Protein AF-A0A4Y8CAQ7-F1 (afdb_monomer_lite)

Secondary structure (DSSP, 8-state):
--PPP-----BSSPPPHHHHHHHHTT-SGGG-BHHHHH-SEEEEE-SSSEEEEE--HHHHHIIIIISGGGSPPPHHHHHHHHHHHSS-TTTS-TTT--

Foldseek 3Di:
DPDDPDDDDFAADQDDPVVLVVQVVVPNVNRDHPVNVVDQWDWDDDPVDIDIDHNPPVVVCCCVPVPVVVPWQDQVQLVVCCVPQPDDPNNDGDVVVD

Structure (mmCIF, N/CA/C/O backbone):
data_AF-A0A4Y8CAQ7-F1
#
_entry.id   AF-A0A4Y8CAQ7-F1
#
loop_
_atom_site.group_PDB
_atom_site.id
_atom_site.type_symbol
_atom_site.label_atom_id
_atom_site.label_alt_id
_atom_site.label_comp_id
_atom_site.label_asym_id
_atom_site.label_entity_id
_atom_site.label_seq_id
_atom_site.pdbx_PDB_ins_code
_atom_site.Cartn_x
_atom_site.Cartn_y
_atom_site.Cartn_z
_atom_site.occupancy
_atom_site.B_iso_or_equiv
_atom_site.auth_seq_id
_atom_site.auth_comp_id
_atom_site.auth_asym_id
_atom_site.auth_atom_id
_atom_site.pdbx_PDB_model_num
ATOM 1 N N . MET A 1 1 ? 22.256 -17.706 8.474 1.00 47.06 1 MET A N 1
ATOM 2 C CA . MET A 1 1 ? 22.159 -16.296 8.046 1.00 47.06 1 MET A CA 1
ATOM 3 C C . MET A 1 1 ? 20.835 -16.179 7.327 1.00 47.06 1 MET A C 1
ATOM 5 O O . MET A 1 1 ? 20.670 -16.854 6.323 1.00 47.06 1 MET A O 1
ATOM 9 N N . SER A 1 2 ? 19.862 -15.480 7.905 1.00 61.22 2 SER A N 1
ATOM 10 C CA . SER A 1 2 ? 18.581 -15.221 7.247 1.00 61.22 2 SER A CA 1
ATOM 11 C C . SER A 1 2 ? 18.866 -14.500 5.932 1.00 61.22 2 SER A C 1
ATOM 13 O O . SER A 1 2 ? 19.423 -13.403 5.940 1.00 61.22 2 SER A O 1
ATOM 15 N N . GLU A 1 3 ? 18.569 -15.146 4.806 1.00 71.06 3 GLU A N 1
ATOM 16 C CA . GLU A 1 3 ? 18.610 -14.476 3.512 1.00 71.06 3 GLU A CA 1
ATOM 17 C C . GLU A 1 3 ? 17.689 -13.258 3.583 1.00 71.06 3 GLU A C 1
ATOM 19 O O . GLU A 1 3 ? 16.557 -13.347 4.068 1.00 71.06 3 GLU A O 1
ATOM 24 N N . CYS A 1 4 ? 18.194 -12.099 3.156 1.00 72.00 4 CYS A N 1
ATOM 25 C CA . CYS A 1 4 ? 17.350 -10.920 3.043 1.00 72.00 4 CYS A CA 1
ATOM 26 C C . CYS A 1 4 ? 16.154 -11.255 2.140 1.00 72.00 4 CYS A C 1
ATOM 28 O O . CYS A 1 4 ?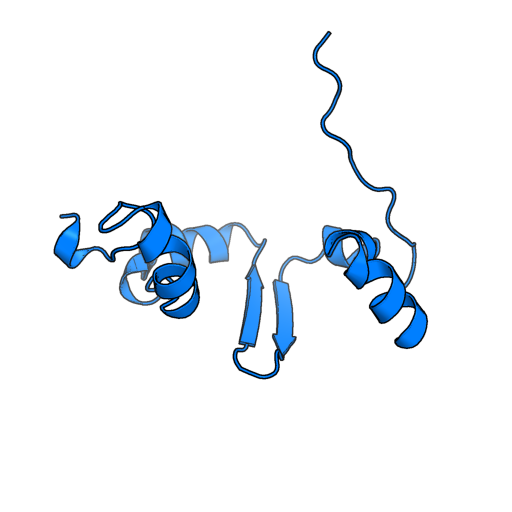 16.357 -11.855 1.080 1.00 72.00 4 CYS A O 1
ATOM 30 N N . PRO A 1 5 ? 14.927 -10.854 2.519 1.00 77.75 5 PRO A N 1
ATOM 31 C CA . PRO A 1 5 ? 13.764 -11.053 1.671 1.00 77.75 5 PRO A CA 1
ATOM 32 C C . PRO A 1 5 ? 14.031 -10.453 0.289 1.00 77.75 5 PRO A C 1
ATOM 34 O O . PRO A 1 5 ? 14.624 -9.378 0.167 1.00 77.75 5 PRO A O 1
ATOM 37 N N . PHE A 1 6 ? 13.624 -11.182 -0.752 1.00 78.94 6 PHE A N 1
ATOM 38 C CA . PHE A 1 6 ? 13.842 -10.794 -2.141 1.00 78.94 6 PHE A CA 1
ATOM 39 C C . PHE A 1 6 ? 13.326 -9.372 -2.389 1.00 78.94 6 PHE A C 1
ATOM 41 O O . PHE A 1 6 ? 12.122 -9.115 -2.344 1.00 78.94 6 PHE A O 1
ATOM 48 N N . PHE A 1 7 ? 14.250 -8.449 -2.662 1.00 77.50 7 PHE A N 1
ATOM 49 C CA . PHE A 1 7 ? 13.928 -7.086 -3.055 1.00 77.50 7 PHE A CA 1
ATOM 50 C C . PHE A 1 7 ? 14.048 -6.979 -4.581 1.00 77.50 7 PHE A C 1
ATOM 52 O O . PHE A 1 7 ? 15.170 -7.033 -5.103 1.00 77.50 7 PHE A O 1
ATOM 59 N N . PRO A 1 8 ? 12.930 -6.867 -5.324 1.00 79.38 8 PRO A N 1
ATOM 60 C CA . PRO A 1 8 ? 12.991 -6.745 -6.774 1.00 79.38 8 PRO A CA 1
ATOM 61 C C . PRO A 1 8 ? 13.767 -5.479 -7.142 1.00 79.38 8 PRO A C 1
ATOM 63 O O . PRO A 1 8 ? 13.595 -4.440 -6.510 1.00 79.38 8 PRO A O 1
ATOM 66 N N . LYS A 1 9 ? 14.628 -5.549 -8.163 1.00 85.06 9 LYS A N 1
ATOM 67 C CA . LYS A 1 9 ? 15.317 -4.366 -8.698 1.00 85.06 9 LYS A CA 1
ATOM 68 C C . LYS A 1 9 ? 14.341 -3.620 -9.615 1.00 85.06 9 LYS A C 1
ATOM 70 O O . LYS A 1 9 ? 14.088 -4.115 -10.714 1.00 85.06 9 LYS A O 1
ATOM 75 N N . PRO A 1 10 ? 13.772 -2.476 -9.196 1.00 87.31 10 PRO A N 1
ATOM 76 C CA . PRO A 1 10 ? 12.770 -1.793 -9.997 1.00 87.31 10 PRO A CA 1
ATOM 77 C C . PRO A 1 10 ? 13.399 -1.121 -11.217 1.00 87.31 10 PRO A C 1
ATOM 79 O O . PRO A 1 10 ? 14.568 -0.732 -11.212 1.00 87.31 10 PRO A O 1
ATOM 82 N N . TYR A 1 11 ? 12.598 -0.924 -12.260 1.00 88.06 11 TYR A N 1
ATOM 83 C CA . TYR A 1 11 ? 13.001 -0.089 -13.389 1.00 88.06 11 TYR A CA 1
ATOM 84 C C . TYR A 1 11 ? 13.105 1.381 -12.957 1.00 88.06 11 TYR A C 1
ATOM 86 O O . TYR A 1 11 ? 12.336 1.841 -12.113 1.00 88.06 11 TYR A O 1
ATOM 94 N N . LYS A 1 12 ? 14.019 2.149 -13.566 1.00 88.81 12 LYS A N 1
ATOM 95 C CA . LYS A 1 12 ? 14.183 3.586 -13.262 1.00 88.81 12 LYS A CA 1
ATOM 96 C C . LYS A 1 12 ? 12.918 4.390 -13.565 1.00 88.81 12 LYS A C 1
ATOM 98 O O . LYS A 1 12 ? 12.454 5.183 -12.752 1.00 88.81 12 LYS A O 1
ATOM 103 N N . ASN A 1 13 ? 12.348 4.150 -14.743 1.00 89.50 13 ASN A N 1
ATOM 104 C CA . ASN A 1 13 ? 11.198 4.878 -15.267 1.00 89.50 13 ASN A CA 1
ATOM 105 C C . ASN A 1 13 ? 10.025 3.933 -15.516 1.00 89.50 13 ASN A C 1
ATOM 107 O O . ASN A 1 13 ? 10.194 2.721 -15.653 1.00 89.50 13 ASN A O 1
ATOM 111 N N . LYS A 1 14 ? 8.829 4.516 -15.612 1.00 86.44 14 LYS A N 1
ATOM 112 C CA . LYS A 1 14 ? 7.609 3.792 -15.963 1.00 86.44 14 LYS A CA 1
ATOM 113 C C . LYS A 1 14 ? 7.783 3.098 -17.320 1.00 86.44 14 LYS A C 1
ATOM 115 O O . LYS A 1 14 ? 8.115 3.745 -18.311 1.00 86.44 14 LYS A O 1
ATOM 120 N N . ALA A 1 15 ? 7.541 1.791 -17.349 1.00 87.19 15 ALA A N 1
ATOM 121 C CA . ALA A 1 15 ? 7.528 1.003 -18.575 1.00 87.19 15 ALA A CA 1
ATOM 122 C C . ALA A 1 15 ? 6.358 1.403 -19.499 1.00 87.19 15 ALA A C 1
ATOM 124 O O . ALA A 1 15 ? 5.378 2.014 -19.064 1.00 87.19 15 ALA A O 1
ATOM 125 N N . SER A 1 16 ? 6.451 1.041 -20.782 1.00 89.50 16 SER A N 1
ATOM 126 C CA . SER A 1 16 ? 5.328 1.182 -21.715 1.00 89.50 16 SER A CA 1
ATOM 127 C C . SER A 1 16 ? 4.137 0.335 -21.257 1.00 89.50 16 SER A C 1
ATOM 12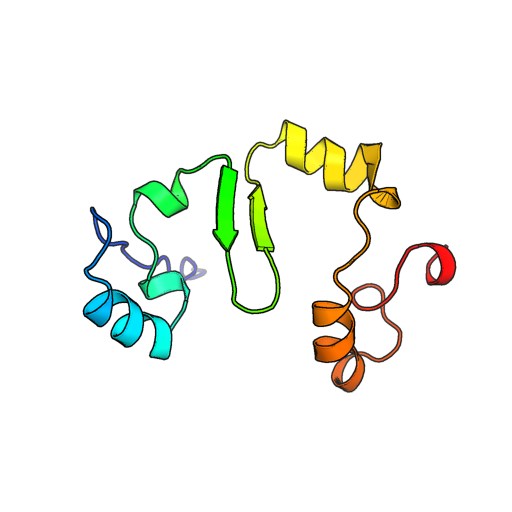9 O O . SER A 1 16 ? 4.308 -0.669 -20.568 1.00 89.50 16 SER A O 1
ATOM 131 N N . THR A 1 17 ? 2.921 0.709 -21.654 1.00 86.81 17 THR A N 1
ATOM 132 C CA . THR A 1 17 ? 1.687 0.014 -21.241 1.00 86.81 17 THR A CA 1
ATOM 133 C C . THR A 1 17 ? 1.712 -1.479 -21.570 1.00 86.81 17 THR A C 1
ATOM 135 O O . THR A 1 17 ? 1.352 -2.293 -20.722 1.00 86.81 17 THR A O 1
ATOM 138 N N . LEU A 1 18 ? 2.207 -1.844 -22.758 1.00 90.06 18 LEU A N 1
ATOM 139 C CA . LEU A 1 18 ? 2.357 -3.236 -23.183 1.00 90.06 18 LEU A CA 1
ATOM 140 C C . LEU A 1 18 ? 3.355 -3.999 -22.303 1.00 90.06 18 LEU A C 1
ATOM 142 O O . LEU A 1 18 ? 3.060 -5.102 -21.847 1.00 90.06 18 LEU A O 1
ATOM 146 N N . LEU A 1 19 ? 4.518 -3.404 -22.023 1.00 89.44 19 LEU A N 1
ATOM 147 C CA . LEU A 1 19 ? 5.529 -4.034 -21.176 1.00 89.44 19 LEU A CA 1
ATOM 148 C C . LEU A 1 19 ? 5.036 -4.159 -19.728 1.00 89.44 19 LEU A C 1
ATOM 150 O O . LEU A 1 19 ? 5.192 -5.211 -19.117 1.00 89.44 19 LEU A O 1
ATOM 154 N N . THR A 1 20 ? 4.374 -3.129 -19.195 1.00 87.56 20 THR A N 1
ATOM 155 C CA . THR A 1 20 ? 3.731 -3.185 -17.877 1.00 87.56 20 THR A CA 1
ATOM 156 C C . THR A 1 20 ? 2.694 -4.302 -17.809 1.00 87.56 20 THR A C 1
ATOM 158 O O . THR A 1 20 ? 2.661 -5.025 -16.817 1.00 87.56 20 THR A O 1
ATOM 161 N N . PHE A 1 21 ? 1.868 -4.472 -18.845 1.00 88.69 21 PHE A N 1
ATOM 162 C CA . PHE A 1 21 ? 0.898 -5.564 -18.905 1.00 88.69 21 PHE A CA 1
ATOM 163 C C . PHE A 1 21 ? 1.591 -6.932 -18.866 1.00 88.69 21 PHE A C 1
ATOM 165 O O . PHE A 1 21 ? 1.220 -7.772 -18.053 1.00 88.69 21 PHE A O 1
ATOM 172 N N . LEU A 1 22 ? 2.639 -7.137 -19.672 1.00 90.50 22 LEU A N 1
ATOM 173 C CA . LEU A 1 22 ? 3.394 -8.395 -19.701 1.00 90.50 22 LEU A CA 1
ATOM 174 C C . LEU A 1 22 ? 4.077 -8.713 -18.361 1.00 90.50 22 LEU A C 1
ATOM 176 O O . LEU A 1 22 ? 4.016 -9.856 -17.912 1.00 90.50 22 LEU A O 1
ATOM 180 N N . LEU A 1 23 ? 4.680 -7.717 -17.706 1.00 88.25 23 LEU A N 1
ATOM 181 C CA . LEU A 1 23 ? 5.337 -7.873 -16.401 1.00 88.25 23 LEU A CA 1
ATOM 182 C C . LEU A 1 23 ? 4.330 -8.223 -15.297 1.00 88.25 23 LEU A C 1
ATOM 184 O O . LEU A 1 23 ? 4.522 -9.185 -14.552 1.00 88.25 23 LEU A O 1
ATOM 188 N N . LYS A 1 24 ? 3.197 -7.509 -15.252 1.00 87.25 24 LYS A N 1
ATOM 189 C CA . LYS A 1 24 ? 2.155 -7.708 -14.235 1.00 87.25 24 LYS A CA 1
ATOM 190 C C . LYS A 1 24 ? 1.485 -9.082 -14.276 1.00 87.25 24 LYS A C 1
ATOM 192 O O . LYS A 1 24 ? 0.873 -9.465 -13.284 1.00 87.25 24 LYS A O 1
ATOM 197 N N . ARG A 1 25 ? 1.616 -9.835 -15.378 1.00 87.81 25 ARG A N 1
ATOM 198 C CA . ARG A 1 25 ? 1.155 -11.234 -15.459 1.00 87.81 25 ARG A CA 1
ATOM 199 C C . ARG A 1 25 ? 1.930 -12.174 -14.536 1.00 87.81 25 ARG A C 1
ATOM 201 O O . ARG A 1 25 ? 1.398 -13.220 -14.188 1.00 87.81 25 ARG A O 1
ATOM 208 N N . ARG A 1 26 ? 3.177 -11.838 -14.185 1.00 86.12 26 ARG A N 1
ATOM 209 C CA . ARG A 1 26 ? 4.031 -12.647 -13.300 1.00 86.12 26 ARG A CA 1
ATOM 210 C C . ARG A 1 26 ? 3.942 -12.174 -11.856 1.00 86.12 26 ARG A C 1
ATOM 212 O O . ARG A 1 26 ? 3.752 -12.984 -10.959 1.00 86.12 26 ARG A O 1
ATOM 219 N N . SER A 1 27 ? 4.078 -10.867 -11.648 1.00 86.25 27 SER A N 1
ATOM 220 C CA . SER A 1 27 ? 4.014 -10.233 -10.334 1.00 86.25 27 SER A CA 1
ATOM 221 C C . SER A 1 27 ? 3.570 -8.785 -10.471 1.00 86.25 27 SER A C 1
ATOM 223 O O . SER A 1 27 ? 4.002 -8.064 -11.370 1.00 86.25 27 SER A O 1
ATOM 225 N N . TRP A 1 28 ? 2.737 -8.315 -9.545 1.00 83.44 28 TRP A N 1
ATOM 226 C CA . TRP A 1 28 ? 2.354 -6.903 -9.505 1.00 83.44 28 TRP A CA 1
ATOM 227 C C . TRP A 1 28 ? 3.537 -5.984 -9.193 1.00 83.44 28 TRP A C 1
ATOM 229 O O . TRP A 1 28 ? 3.558 -4.849 -9.673 1.00 83.44 28 TRP A O 1
ATOM 239 N N . LEU A 1 29 ? 4.527 -6.486 -8.445 1.00 86.25 29 LEU A N 1
ATOM 240 C CA . LEU A 1 29 ? 5.734 -5.740 -8.090 1.00 86.25 29 LEU A CA 1
ATOM 241 C C . LEU A 1 29 ? 6.612 -5.459 -9.315 1.00 86.25 29 LEU A C 1
ATOM 243 O O . LEU A 1 29 ? 7.216 -4.395 -9.388 1.00 86.25 29 LEU A O 1
ATOM 247 N N . ASP A 1 30 ? 6.604 -6.341 -10.318 1.00 86.31 30 ASP A N 1
ATOM 248 C CA . ASP A 1 30 ? 7.396 -6.166 -11.546 1.00 86.31 30 ASP A CA 1
ATOM 249 C C . ASP A 1 30 ? 6.913 -4.973 -12.387 1.00 86.31 30 ASP A C 1
ATOM 251 O O . ASP A 1 30 ? 7.654 -4.424 -13.200 1.00 86.31 30 ASP A O 1
ATOM 255 N N . GLY A 1 31 ? 5.659 -4.548 -12.199 1.00 86.94 31 GLY A N 1
ATOM 256 C CA . GLY A 1 31 ? 5.107 -3.356 -12.841 1.00 86.94 31 GLY A CA 1
ATOM 257 C C . GLY A 1 31 ? 5.453 -2.040 -12.136 1.00 86.94 31 GLY A C 1
ATOM 258 O O . GLY A 1 31 ? 5.104 -0.977 -12.658 1.00 86.94 31 GLY A O 1
ATOM 259 N N . LEU A 1 32 ? 6.078 -2.090 -10.955 1.00 89.31 32 LEU A N 1
ATOM 260 C CA . LEU A 1 32 ? 6.478 -0.913 -10.189 1.00 89.31 32 LEU A CA 1
ATOM 261 C C . LEU A 1 32 ? 7.868 -0.430 -10.629 1.00 89.31 32 LEU A C 1
ATOM 263 O O . LEU A 1 32 ? 8.743 -1.203 -11.012 1.00 89.31 32 LEU A O 1
ATOM 267 N N . TYR A 1 33 ? 8.071 0.881 -10.573 1.00 91.19 33 TYR A N 1
ATOM 268 C CA . TYR A 1 33 ? 9.334 1.539 -10.916 1.00 91.19 33 TYR A CA 1
ATOM 269 C C . TYR A 1 33 ? 9.830 2.347 -9.713 1.00 91.19 33 TYR A C 1
ATOM 271 O O . TYR A 1 33 ? 9.087 2.539 -8.752 1.00 91.19 33 TYR A O 1
ATOM 279 N N . GLU A 1 34 ? 11.073 2.828 -9.733 1.00 91.44 34 GLU A N 1
ATOM 280 C CA . GLU A 1 34 ? 11.736 3.432 -8.563 1.00 91.44 34 GLU A CA 1
ATOM 281 C C . GLU A 1 34 ? 10.888 4.482 -7.828 1.00 91.44 34 GLU A C 1
ATOM 283 O O . GLU A 1 34 ? 10.834 4.491 -6.598 1.00 91.44 34 GLU A O 1
ATOM 288 N N . ARG A 1 35 ? 10.179 5.350 -8.562 1.00 89.81 35 ARG A N 1
ATOM 289 C CA . ARG A 1 35 ? 9.327 6.386 -7.956 1.00 89.81 35 ARG A CA 1
ATOM 290 C C . ARG A 1 35 ? 8.148 5.798 -7.182 1.00 89.81 35 ARG A C 1
ATOM 292 O O . ARG A 1 35 ? 7.767 6.370 -6.167 1.00 89.81 35 ARG A O 1
ATOM 299 N N . SER A 1 36 ? 7.591 4.671 -7.627 1.00 89.88 36 SER A N 1
ATOM 300 C CA . SER A 1 36 ? 6.498 3.987 -6.928 1.00 89.88 36 SER A CA 1
ATOM 301 C C . SER A 1 36 ? 6.909 3.531 -5.529 1.00 89.88 36 SER A C 1
ATOM 303 O O . SER A 1 36 ? 6.090 3.569 -4.624 1.00 89.88 36 SER A O 1
ATOM 305 N N . TYR A 1 37 ? 8.174 3.165 -5.322 1.00 88.50 37 TYR A N 1
ATOM 306 C CA . TYR A 1 37 ? 8.678 2.766 -4.002 1.00 88.50 37 TYR A CA 1
ATOM 307 C C . TYR A 1 37 ? 8.983 3.950 -3.079 1.00 88.50 37 TYR A C 1
ATOM 309 O O . TYR A 1 37 ? 9.124 3.769 -1.876 1.00 88.50 37 TYR A O 1
ATOM 317 N N . LYS A 1 38 ? 9.101 5.162 -3.631 1.00 89.50 38 LYS A N 1
ATOM 318 C CA . LYS A 1 38 ? 9.417 6.386 -2.878 1.00 89.50 38 LYS A CA 1
ATOM 319 C C . LYS A 1 38 ? 8.209 7.306 -2.687 1.00 89.50 38 LYS A C 1
ATOM 321 O O . LYS A 1 38 ? 8.334 8.343 -2.039 1.00 89.50 38 LYS A O 1
ATOM 326 N N . MET A 1 39 ? 7.060 6.980 -3.282 1.00 92.69 39 MET A N 1
ATOM 327 C CA . MET A 1 39 ? 5.873 7.829 -3.201 1.00 92.69 39 MET A CA 1
ATOM 328 C C . MET A 1 39 ? 5.270 7.805 -1.795 1.00 92.69 39 MET A C 1
ATOM 330 O O . MET A 1 39 ? 5.174 6.747 -1.176 1.00 92.69 39 MET A O 1
ATOM 334 N N . GLN A 1 40 ? 4.839 8.974 -1.318 1.00 93.44 40 GLN A N 1
ATOM 335 C CA . GLN A 1 40 ? 4.116 9.110 -0.049 1.00 93.44 40 GLN A CA 1
ATOM 336 C C . GLN A 1 40 ? 2.633 8.773 -0.209 1.00 93.44 40 GLN A C 1
ATOM 338 O O . GLN A 1 40 ? 2.058 8.127 0.655 1.00 93.44 40 GLN A O 1
ATOM 343 N N . THR A 1 41 ? 2.044 9.137 -1.349 1.00 93.88 41 THR A N 1
ATOM 344 C CA . THR A 1 41 ? 0.658 8.815 -1.693 1.00 93.88 41 THR A CA 1
ATOM 345 C C . THR A 1 41 ? 0.564 8.485 -3.177 1.00 93.88 41 THR A C 1
ATOM 347 O O . THR A 1 41 ? 1.195 9.141 -4.011 1.00 93.88 41 THR A O 1
ATOM 350 N N . GLY A 1 42 ? -0.218 7.466 -3.512 1.00 92.94 42 GLY A N 1
ATOM 351 C CA . GLY A 1 42 ? -0.521 7.052 -4.872 1.00 92.94 42 GLY A CA 1
ATOM 352 C C . GLY A 1 42 ? -2.015 6.826 -5.059 1.00 92.94 42 GLY A C 1
ATOM 353 O O . GLY A 1 42 ? -2.714 6.428 -4.132 1.00 92.94 42 GLY A O 1
ATOM 354 N N . TYR A 1 43 ? -2.488 7.060 -6.278 1.00 93.25 43 TYR A N 1
ATOM 355 C CA . TYR A 1 43 ? -3.854 6.770 -6.701 1.00 93.25 43 TYR A CA 1
ATOM 356 C C . TYR A 1 43 ? -3.817 5.967 -7.996 1.00 93.25 43 TYR A C 1
ATOM 358 O O . TYR A 1 43 ? -3.092 6.314 -8.934 1.00 93.25 43 TYR A O 1
ATOM 366 N N . VAL A 1 44 ? -4.600 4.895 -8.047 1.00 89.56 44 VAL A N 1
ATOM 367 C CA . VAL A 1 44 ? -4.799 4.083 -9.242 1.00 89.56 44 VAL A CA 1
ATOM 368 C C . VAL A 1 44 ? -6.280 3.774 -9.380 1.00 89.56 44 VAL A C 1
ATOM 370 O O . VAL A 1 44 ? -6.862 3.086 -8.548 1.00 89.56 44 VAL A O 1
ATOM 373 N N . LYS A 1 45 ? -6.869 4.237 -10.478 1.00 90.88 45 LYS A N 1
ATOM 374 C CA . LYS A 1 45 ? -8.233 3.888 -10.859 1.00 90.88 45 LYS A CA 1
ATOM 375 C C . LYS A 1 45 ? -8.267 2.465 -11.418 1.00 90.88 45 LYS A C 1
ATOM 377 O O . LYS A 1 45 ? -7.698 2.222 -12.486 1.00 90.88 45 LYS A O 1
ATOM 382 N N 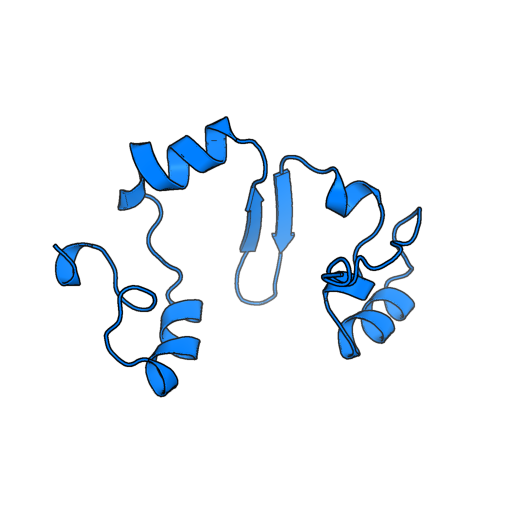. MET A 1 46 ? -8.891 1.532 -10.701 1.00 88.56 46 MET A N 1
ATOM 383 C CA . MET A 1 46 ? -9.161 0.178 -11.197 1.00 88.56 46 MET A CA 1
ATOM 384 C C . MET A 1 46 ? -10.568 0.130 -11.815 1.00 88.56 46 MET A C 1
ATOM 386 O O . MET A 1 46 ? -11.372 1.031 -11.579 1.00 88.56 46 MET A O 1
ATOM 390 N N . PRO A 1 47 ? -10.903 -0.901 -12.612 1.00 86.94 47 PRO A N 1
ATOM 391 C CA . PRO A 1 47 ? -12.222 -0.987 -13.243 1.00 86.94 47 PRO A CA 1
ATOM 392 C C . PRO A 1 47 ? -13.404 -0.961 -12.257 1.00 86.94 47 PRO A C 1
ATOM 394 O O . PRO A 1 47 ? -14.441 -0.391 -12.581 1.00 86.94 47 PRO A O 1
ATOM 397 N N . ASN A 1 48 ? -13.242 -1.535 -11.058 1.00 85.19 48 ASN A N 1
ATOM 398 C CA . ASN A 1 48 ? -14.327 -1.714 -10.081 1.00 85.19 48 ASN A CA 1
ATOM 399 C C . ASN A 1 48 ? -14.120 -0.946 -8.767 1.00 85.19 48 ASN A C 1
ATOM 401 O O . ASN A 1 48 ? -15.026 -0.910 -7.941 1.00 85.19 48 ASN A O 1
ATOM 405 N N . PHE A 1 49 ? -12.934 -0.382 -8.537 1.00 87.75 49 PHE A N 1
ATOM 406 C CA . PHE A 1 49 ? -12.619 0.346 -7.312 1.00 87.75 49 PHE A CA 1
ATOM 407 C C . PHE A 1 49 ? -11.444 1.294 -7.528 1.00 87.75 49 PHE A C 1
ATOM 409 O O . PHE A 1 49 ? -10.632 1.125 -8.436 1.00 87.75 49 PHE A O 1
ATOM 416 N N . ASP A 1 50 ? -11.320 2.262 -6.639 1.00 91.44 50 ASP A N 1
ATOM 417 C CA . ASP A 1 50 ? -10.193 3.175 -6.618 1.00 91.44 50 ASP A CA 1
ATOM 418 C C . ASP A 1 50 ? -9.189 2.710 -5.562 1.00 91.44 50 ASP A C 1
ATOM 420 O O . ASP A 1 50 ? -9.528 2.525 -4.394 1.00 91.44 50 ASP A O 1
ATOM 424 N N . LEU A 1 51 ? -7.944 2.477 -5.983 1.00 90.25 51 LEU A N 1
ATOM 425 C CA . LEU A 1 51 ? -6.864 2.074 -5.093 1.00 90.25 51 LEU A CA 1
ATOM 426 C C . LEU A 1 51 ? -6.055 3.300 -4.680 1.00 90.25 51 LEU A C 1
ATOM 428 O O . LEU A 1 51 ? -5.355 3.902 -5.498 1.00 90.25 51 LEU A O 1
ATOM 432 N N . TYR A 1 52 ? -6.098 3.609 -3.390 1.00 92.38 52 TYR A N 1
ATOM 433 C CA . TYR A 1 52 ? -5.227 4.591 -2.761 1.00 92.38 52 TYR A CA 1
ATOM 434 C C . TYR A 1 52 ? -4.111 3.865 -2.013 1.00 92.38 52 TYR A C 1
ATOM 436 O O . TYR A 1 52 ? -4.362 2.953 -1.230 1.00 92.38 52 TYR A O 1
ATOM 444 N N . VAL A 1 53 ? -2.868 4.261 -2.270 1.00 92.44 53 VAL A N 1
ATOM 445 C CA . VAL A 1 53 ? -1.689 3.778 -1.544 1.00 92.44 53 VAL A CA 1
ATOM 446 C C . VAL A 1 53 ? -1.189 4.929 -0.691 1.00 92.44 53 VAL A C 1
ATOM 448 O O . VAL A 1 53 ? -0.808 5.955 -1.246 1.00 92.44 53 VAL A O 1
ATOM 451 N N . ILE A 1 54 ? -1.196 4.767 0.629 1.00 94.25 54 ILE A N 1
ATOM 452 C CA . ILE A 1 54 ? -0.797 5.801 1.589 1.00 94.25 54 ILE A CA 1
ATOM 453 C C . ILE A 1 54 ? 0.394 5.282 2.391 1.00 94.25 54 ILE A C 1
ATOM 455 O O . ILE A 1 54 ? 0.285 4.283 3.094 1.00 94.25 54 ILE A O 1
ATOM 459 N N . ASN A 1 55 ? 1.525 5.967 2.266 1.00 93.94 55 ASN A N 1
ATOM 460 C CA . ASN A 1 55 ? 2.773 5.692 2.978 1.00 93.94 55 ASN A CA 1
ATOM 461 C C . ASN A 1 55 ? 3.165 6.836 3.929 1.00 93.94 55 ASN A C 1
ATOM 463 O O . ASN A 1 55 ? 4.059 6.644 4.753 1.00 93.94 55 ASN A O 1
ATOM 467 N N . ASP A 1 56 ? 2.526 8.010 3.827 1.00 94.94 56 ASP A N 1
ATOM 468 C CA . ASP A 1 56 ? 2.711 9.088 4.802 1.00 94.94 56 ASP A CA 1
ATOM 469 C C . ASP A 1 56 ? 2.266 8.598 6.185 1.00 94.94 56 ASP A C 1
ATOM 471 O O . ASP A 1 56 ? 1.110 8.227 6.397 1.00 94.94 56 ASP A O 1
ATOM 475 N N . THR A 1 57 ? 3.197 8.584 7.136 1.00 95.25 57 THR A N 1
ATOM 476 C CA . THR A 1 57 ? 2.976 7.994 8.458 1.00 95.25 57 THR A CA 1
ATOM 477 C C . THR A 1 57 ? 1.902 8.716 9.266 1.00 95.25 57 THR A C 1
ATOM 479 O O . THR A 1 57 ? 1.242 8.077 10.089 1.00 95.25 57 THR A O 1
ATOM 482 N N . LYS A 1 58 ? 1.691 10.019 9.037 1.00 96.12 58 LYS A N 1
ATOM 483 C CA . LYS A 1 58 ? 0.640 10.789 9.713 1.00 96.12 58 LYS A CA 1
ATOM 484 C C . LYS A 1 58 ? -0.731 10.362 9.215 1.00 96.12 58 LYS A C 1
ATOM 486 O O . LYS A 1 58 ? -1.604 10.086 10.032 1.00 96.12 58 LYS A O 1
ATOM 491 N N . GLU A 1 59 ? -0.890 10.233 7.901 1.00 95.81 59 GLU A N 1
ATOM 492 C CA . GLU A 1 59 ? -2.151 9.776 7.312 1.00 95.81 59 GLU A CA 1
ATOM 493 C C . GLU A 1 59 ? -2.426 8.307 7.639 1.00 95.81 59 GLU A C 1
ATOM 495 O O . GLU A 1 59 ? -3.552 7.964 7.986 1.00 95.81 59 GLU A O 1
ATOM 500 N N . VAL A 1 60 ? -1.402 7.445 7.637 1.00 95.50 60 VAL A N 1
ATOM 501 C CA . VAL A 1 60 ? -1.557 6.048 8.074 1.00 95.50 60 VAL A CA 1
ATOM 502 C C . VAL A 1 60 ? -2.056 5.983 9.516 1.00 95.50 60 VAL A C 1
ATOM 504 O O . VAL A 1 60 ? -3.006 5.254 9.795 1.00 95.50 60 VAL A O 1
ATOM 507 N N . LYS A 1 61 ? -1.461 6.754 10.438 1.00 96.56 61 LYS A N 1
ATOM 508 C CA . LYS A 1 61 ? -1.920 6.801 11.833 1.00 96.56 61 LYS A CA 1
ATOM 509 C C . LYS A 1 61 ? -3.362 7.301 11.924 1.00 96.56 61 LYS A C 1
ATOM 511 O O . LYS A 1 61 ? -4.176 6.673 12.598 1.00 96.56 61 LYS A O 1
ATOM 516 N N . ARG A 1 62 ? -3.676 8.386 11.217 1.00 96.44 62 ARG A N 1
ATOM 517 C CA . ARG A 1 62 ? -5.020 8.957 11.190 1.00 96.44 62 ARG A CA 1
ATOM 518 C C . ARG A 1 62 ? -6.049 7.916 10.747 1.00 96.44 62 ARG A C 1
ATOM 520 O O . ARG A 1 62 ? -7.021 7.696 11.451 1.00 96.44 62 ARG A O 1
ATOM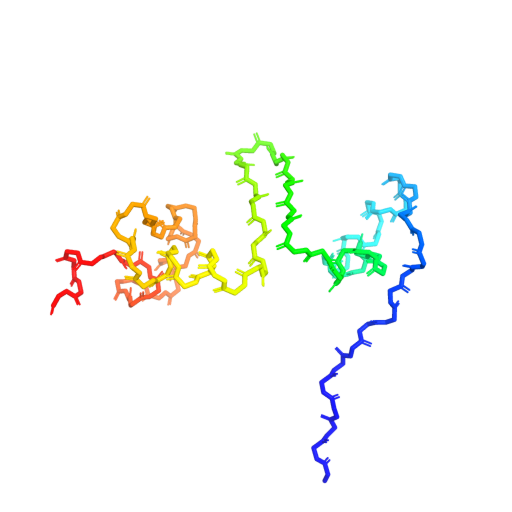 527 N N . MET A 1 63 ? -5.804 7.218 9.640 1.00 94.38 63 MET A N 1
ATOM 528 C CA . MET A 1 63 ? -6.748 6.246 9.076 1.00 94.38 63 MET A CA 1
ATOM 529 C C . MET A 1 63 ? -6.852 4.955 9.896 1.00 94.38 63 MET A C 1
ATOM 531 O O . MET A 1 63 ? -7.936 4.401 10.035 1.00 94.38 63 MET A O 1
ATOM 535 N N . MET A 1 64 ? -5.734 4.457 10.429 1.00 92.44 64 MET A N 1
ATOM 536 C CA . MET A 1 64 ? -5.679 3.144 11.086 1.00 92.44 64 MET A CA 1
ATOM 537 C C . MET A 1 64 ? -5.928 3.197 12.598 1.00 92.44 64 MET A C 1
ATOM 539 O O . MET A 1 64 ? -6.199 2.157 13.196 1.00 92.44 64 MET A O 1
ATOM 543 N N . VAL A 1 65 ? -5.804 4.372 13.224 1.00 92.50 65 VAL A N 1
ATOM 544 C CA . VAL A 1 65 ? -5.906 4.545 14.682 1.00 92.50 65 VAL A CA 1
ATOM 545 C C . VAL A 1 65 ? -6.933 5.611 15.040 1.00 92.50 65 VAL A C 1
ATOM 547 O O . VAL A 1 65 ? -7.916 5.297 15.707 1.00 92.50 65 VAL A O 1
ATOM 550 N N . ASP A 1 66 ? -6.721 6.853 14.601 1.00 95.56 66 ASP A N 1
ATOM 551 C CA . ASP A 1 66 ? -7.486 7.998 15.111 1.00 95.56 66 ASP A CA 1
ATOM 552 C C . ASP A 1 66 ? -8.926 8.032 14.547 1.00 95.56 66 ASP A C 1
ATOM 554 O O . ASP A 1 66 ? -9.879 8.316 15.270 1.00 95.56 66 ASP A O 1
ATOM 558 N N . GLU A 1 67 ? -9.101 7.674 13.272 1.00 94.00 67 GLU A N 1
ATOM 559 C CA . GLU A 1 67 ? -10.360 7.747 12.513 1.00 94.00 67 GLU A CA 1
ATOM 560 C C . GLU A 1 67 ? -10.781 6.384 11.932 1.00 94.00 67 GLU A C 1
ATOM 562 O O . GLU A 1 67 ? -11.502 6.315 10.942 1.00 94.00 67 GLU A O 1
ATOM 567 N N . VAL A 1 68 ? -10.377 5.270 12.553 1.00 90.00 68 VAL A N 1
ATOM 568 C CA . VAL A 1 68 ? -10.578 3.907 12.009 1.00 90.00 68 VAL A CA 1
ATOM 569 C C . VAL A 1 68 ? -12.031 3.566 11.638 1.00 90.00 68 VAL A C 1
ATOM 571 O O . VAL A 1 68 ? -12.275 2.742 10.760 1.00 90.00 68 VAL A O 1
ATOM 574 N N . ARG A 1 69 ? -13.018 4.206 12.280 1.00 88.69 69 ARG A N 1
ATOM 575 C CA . ARG A 1 69 ? -14.448 4.001 11.990 1.00 88.69 69 ARG A CA 1
ATOM 576 C C . ARG A 1 69 ? -14.870 4.543 10.623 1.00 88.69 69 ARG A C 1
ATOM 578 O O . ARG A 1 69 ? -15.775 3.977 10.021 1.00 88.69 69 ARG A O 1
ATOM 585 N N . GLU A 1 70 ? -14.195 5.580 10.133 1.00 92.31 70 GLU A N 1
ATOM 586 C CA . GLU A 1 70 ? -14.436 6.171 8.811 1.00 92.31 70 GLU A CA 1
ATOM 587 C C . GLU A 1 70 ? -13.785 5.347 7.686 1.00 92.31 70 GLU A C 1
ATOM 589 O O . GLU A 1 70 ? -14.134 5.495 6.515 1.00 92.31 70 GLU A O 1
ATOM 594 N N . PHE A 1 71 ? -12.863 4.440 8.033 1.00 90.75 71 PHE A N 1
ATOM 595 C CA . PHE A 1 71 ? -12.118 3.592 7.101 1.00 90.75 71 PHE A CA 1
ATOM 596 C C . PHE A 1 71 ? -12.421 2.101 7.343 1.00 90.75 71 PHE A C 1
ATOM 598 O O . PHE A 1 71 ? -11.561 1.358 7.828 1.00 90.75 71 PHE A O 1
ATOM 605 N N . PRO A 1 72 ? -13.638 1.621 7.011 1.00 88.88 72 PRO A N 1
ATOM 606 C CA . PRO A 1 72 ? -13.985 0.214 7.177 1.00 88.88 72 PRO A CA 1
ATOM 607 C C . PRO A 1 72 ? -13.124 -0.683 6.279 1.00 88.88 72 PRO A C 1
ATOM 609 O O . PRO A 1 72 ? -12.689 -0.288 5.192 1.00 88.88 72 PRO A O 1
ATOM 612 N N . LYS A 1 73 ? -12.917 -1.937 6.701 1.00 87.25 73 LYS A N 1
ATOM 613 C CA . LYS A 1 73 ? -12.247 -2.937 5.861 1.00 87.25 73 LYS A CA 1
ATOM 614 C C . LYS A 1 73 ? -13.013 -3.113 4.551 1.00 87.25 73 LYS A C 1
ATOM 616 O O . LYS A 1 73 ? -14.244 -3.132 4.532 1.00 87.25 73 LYS A O 1
ATOM 621 N N . SER A 1 74 ? -12.264 -3.271 3.462 1.00 87.75 74 SER A N 1
ATOM 622 C CA . SER A 1 74 ? -12.821 -3.415 2.117 1.00 87.75 74 SER A CA 1
ATOM 623 C C . SER A 1 74 ? -13.784 -4.603 2.026 1.00 87.75 74 SER A C 1
ATOM 625 O O . SER A 1 74 ? -13.409 -5.735 2.335 1.00 87.75 74 SER A O 1
ATOM 627 N N . ALA A 1 75 ? -14.998 -4.353 1.528 1.00 88.00 75 ALA A N 1
ATOM 628 C CA . ALA A 1 75 ? -15.986 -5.398 1.256 1.00 88.00 75 ALA A CA 1
ATOM 629 C C . ALA A 1 75 ? -15.473 -6.426 0.233 1.00 88.00 75 ALA A C 1
ATOM 631 O O . ALA A 1 75 ? -15.698 -7.621 0.388 1.00 88.00 75 ALA A O 1
ATOM 632 N N . PHE A 1 76 ? -14.704 -5.972 -0.762 1.00 87.75 76 PHE A N 1
ATOM 633 C CA . PHE A 1 76 ? -14.071 -6.856 -1.741 1.00 87.75 76 PHE A CA 1
ATOM 634 C C . PHE A 1 76 ? -13.048 -7.792 -1.084 1.00 87.75 76 PHE A C 1
ATOM 636 O O . PHE A 1 76 ? -13.014 -8.985 -1.369 1.00 87.75 76 PHE A O 1
ATOM 643 N N . LEU A 1 77 ? -12.237 -7.272 -0.156 1.00 86.25 77 LEU A N 1
ATOM 644 C CA . LEU A 1 77 ? -11.294 -8.100 0.600 1.00 86.25 77 LEU A CA 1
ATOM 645 C C . LEU A 1 77 ? -12.030 -9.115 1.490 1.00 86.25 77 LEU A C 1
ATOM 647 O O . LEU A 1 77 ? -11.607 -10.266 1.572 1.00 86.25 77 LEU A O 1
ATOM 651 N N . HIS A 1 78 ? -13.130 -8.703 2.129 1.00 88.31 78 HIS A N 1
ATOM 652 C CA . HIS A 1 78 ? -13.980 -9.600 2.912 1.00 88.31 78 HIS A CA 1
ATOM 653 C C . HIS A 1 78 ? -14.487 -10.767 2.059 1.00 88.31 78 HIS A C 1
ATOM 655 O O . HIS A 1 78 ? -14.299 -11.915 2.445 1.00 88.31 78 HIS A O 1
ATOM 661 N N . GLU A 1 79 ? -15.071 -10.491 0.893 1.00 89.88 79 GLU A N 1
ATOM 662 C CA . GLU A 1 79 ? -15.612 -11.518 -0.005 1.00 89.88 79 GLU A CA 1
ATOM 663 C C . GLU A 1 79 ? -14.535 -12.507 -0.474 1.00 89.88 79 GLU A C 1
ATOM 665 O O . GLU A 1 79 ? -14.775 -13.711 -0.514 1.00 89.88 79 GLU A O 1
ATOM 670 N N . LEU A 1 80 ? -13.322 -12.021 -0.758 1.00 89.19 80 LEU A N 1
ATOM 671 C CA . LEU A 1 80 ? -12.204 -12.873 -1.169 1.00 89.19 80 LEU A CA 1
ATOM 672 C C . LEU A 1 80 ? -11.671 -13.765 -0.043 1.00 89.19 80 LEU A C 1
ATOM 674 O O . LEU A 1 80 ? -11.263 -14.899 -0.293 1.00 89.19 80 LEU A O 1
ATOM 678 N N . LEU A 1 81 ? -11.617 -13.246 1.185 1.00 90.88 81 LEU A N 1
ATOM 679 C CA . LEU A 1 81 ? -11.004 -13.942 2.317 1.00 90.88 81 LEU A CA 1
ATOM 680 C C . LEU A 1 81 ? -12.000 -14.779 3.125 1.00 90.88 81 LEU A C 1
ATOM 682 O O . LEU A 1 81 ? -11.586 -15.749 3.755 1.00 90.88 81 LEU A O 1
ATOM 686 N N . SER A 1 82 ? -13.291 -14.446 3.103 1.00 90.81 82 SER A N 1
ATOM 687 C CA . SER A 1 82 ? -14.341 -15.140 3.861 1.00 90.81 82 SER A CA 1
ATOM 688 C C . SER A 1 82 ? -14.428 -16.646 3.554 1.00 90.81 82 SER A C 1
ATOM 690 O O . SER A 1 82 ? -14.488 -17.427 4.501 1.00 90.81 82 SER A O 1
ATOM 692 N N . PRO A 1 83 ? -14.295 -17.121 2.297 1.00 92.44 83 PRO A N 1
ATOM 693 C CA . PRO A 1 83 ? -14.262 -18.559 2.015 1.00 92.44 83 PRO A CA 1
ATOM 694 C C . PRO A 1 83 ? -13.096 -19.306 2.678 1.00 92.44 83 PRO A C 1
ATOM 696 O O . PRO A 1 83 ? -13.198 -20.506 2.917 1.00 92.44 83 PRO A O 1
ATOM 699 N N . LEU A 1 84 ? -11.982 -18.616 2.952 1.00 92.56 84 LEU A N 1
ATOM 700 C CA . LEU A 1 84 ? -10.784 -19.208 3.556 1.00 92.56 84 LEU A CA 1
ATOM 701 C C . LEU A 1 84 ? -10.741 -19.036 5.077 1.00 92.56 84 LEU A C 1
ATOM 703 O O . LEU A 1 84 ? -10.232 -19.908 5.774 1.00 92.56 84 LEU A O 1
ATOM 707 N N . LEU A 1 85 ? -11.226 -17.901 5.583 1.00 90.69 85 LEU A N 1
ATOM 708 C CA . LEU A 1 85 ? -11.043 -17.476 6.973 1.00 90.69 85 LEU A CA 1
ATOM 709 C C . LEU A 1 85 ? -12.354 -17.375 7.765 1.00 90.69 85 LEU A C 1
ATOM 711 O O . LEU A 1 85 ? -12.302 -17.190 8.978 1.00 90.69 85 LEU A O 1
ATOM 715 N N . GLY A 1 86 ? -13.512 -17.476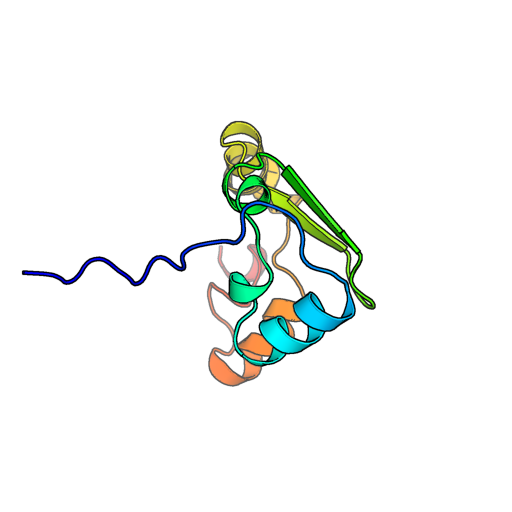 7.109 1.00 86.56 86 GLY A N 1
ATOM 716 C CA . GLY A 1 86 ? -14.822 -17.274 7.725 1.00 86.56 86 GLY A CA 1
ATOM 717 C C . GLY A 1 86 ? -14.953 -15.897 8.378 1.00 86.56 86 GLY A C 1
ATOM 718 O O . GLY A 1 86 ? -14.460 -14.887 7.861 1.00 86.56 86 GLY A O 1
ATOM 719 N N . GLU A 1 87 ? -15.597 -15.856 9.543 1.00 85.56 87 GLU A N 1
ATOM 720 C CA . GLU A 1 87 ? -15.630 -14.677 10.408 1.00 85.56 87 GLU A CA 1
ATOM 721 C C . GLU A 1 87 ? -14.328 -14.584 11.213 1.00 85.56 87 GLU A C 1
ATOM 723 O O . GLU A 1 87 ? -14.083 -15.335 12.155 1.00 85.56 87 GLU A O 1
ATOM 728 N N . SER A 1 88 ? -13.463 -13.653 10.818 1.00 85.19 88 SER A N 1
ATOM 729 C CA . SER A 1 88 ? -12.125 -13.477 11.374 1.00 85.19 88 SER A CA 1
ATOM 730 C C . SER A 1 88 ? -11.794 -11.999 11.537 1.00 85.19 88 SER A C 1
ATOM 732 O O . SER A 1 88 ? -12.377 -11.135 10.881 1.00 85.19 88 SER A O 1
ATOM 734 N N . ILE A 1 89 ? -10.762 -11.700 12.325 1.00 84.12 89 ILE A N 1
ATOM 735 C CA . ILE A 1 89 ? -10.261 -10.333 12.519 1.00 84.12 89 IL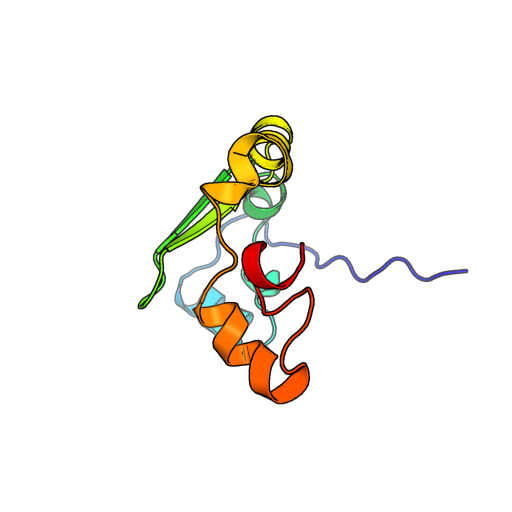E A CA 1
ATOM 736 C C . ILE A 1 89 ? -9.923 -9.617 11.196 1.00 84.12 89 ILE A C 1
ATOM 738 O O . ILE A 1 89 ? -9.983 -8.387 11.119 1.00 84.12 89 ILE A O 1
ATOM 742 N N . PHE A 1 90 ? -9.599 -10.377 10.142 1.00 80.69 90 PHE A N 1
ATOM 743 C CA . PHE A 1 90 ? -9.280 -9.860 8.811 1.00 80.69 90 PHE A CA 1
ATOM 744 C C . PHE A 1 90 ? -10.513 -9.619 7.941 1.00 80.69 90 PHE A C 1
ATOM 746 O O . PHE A 1 90 ? -10.472 -8.757 7.065 1.00 80.69 90 PHE A O 1
ATOM 753 N N . THR A 1 91 ? -11.597 -10.358 8.169 1.00 83.56 91 THR A N 1
ATOM 754 C CA . THR A 1 91 ? -12.798 -10.301 7.332 1.00 83.56 91 THR A CA 1
ATOM 755 C C . THR A 1 91 ? -13.849 -9.370 7.927 1.00 83.56 91 THR A C 1
ATOM 757 O O . THR A 1 91 ? -14.527 -8.676 7.180 1.00 83.56 91 THR A O 1
ATOM 760 N N . THR A 1 92 ? -13.975 -9.254 9.243 1.00 83.50 92 THR A N 1
ATOM 761 C CA . THR A 1 92 ? -15.071 -8.492 9.870 1.00 83.50 92 THR A CA 1
ATOM 762 C C . THR A 1 92 ? -14.634 -7.143 10.454 1.00 83.50 92 THR A C 1
ATOM 764 O O . THR A 1 92 ? -13.465 -6.910 10.777 1.00 83.50 92 THR A O 1
ATOM 767 N N . ASN A 1 93 ? -15.593 -6.218 10.558 1.00 81.88 93 ASN A N 1
ATOM 768 C CA . ASN A 1 93 ? -15.414 -4.865 11.095 1.00 81.88 93 ASN A CA 1
ATOM 769 C C . ASN A 1 93 ? -15.774 -4.786 12.592 1.00 81.88 93 ASN A C 1
ATOM 771 O O . ASN A 1 93 ? -16.301 -5.737 13.165 1.00 81.88 93 ASN A O 1
ATOM 775 N N . GLY A 1 94 ? -15.467 -3.647 13.221 1.00 70.56 94 GLY A N 1
ATOM 776 C CA . GLY A 1 94 ? -15.407 -3.492 14.680 1.00 70.56 94 GLY A CA 1
ATOM 777 C C . GLY A 1 94 ? -16.663 -3.851 15.479 1.00 70.56 94 GLY A C 1
ATOM 778 O O . GLY A 1 94 ? -16.516 -4.221 16.632 1.00 70.56 94 GLY A O 1
ATOM 779 N N . GLU A 1 95 ? -17.873 -3.809 14.916 1.00 73.06 95 GLU A N 1
ATOM 780 C CA . GLU A 1 95 ? -19.077 -4.212 15.671 1.00 73.06 95 GLU A CA 1
ATOM 781 C C . GLU A 1 95 ? -19.151 -5.724 15.937 1.00 73.06 95 GLU A C 1
ATOM 783 O O . GLU A 1 95 ? -19.758 -6.137 16.916 1.00 73.06 95 GLU A O 1
ATOM 788 N N . VAL A 1 96 ? -18.492 -6.545 15.113 1.00 71.56 96 VAL A N 1
ATOM 789 C CA . VAL A 1 96 ? -18.424 -8.008 15.300 1.00 71.56 96 VAL A CA 1
ATOM 790 C C . VAL A 1 96 ? -17.244 -8.413 16.201 1.00 71.56 96 VAL A C 1
ATOM 792 O O . VAL A 1 96 ? -17.270 -9.485 16.790 1.00 71.56 96 VAL A O 1
ATOM 795 N N . TRP A 1 97 ? -16.213 -7.563 16.316 1.00 64.94 97 TRP A N 1
ATOM 796 C CA . TRP A 1 97 ? -14.948 -7.839 17.032 1.00 64.94 97 TRP A CA 1
ATOM 797 C C . TRP A 1 97 ? -14.673 -6.917 18.233 1.00 64.94 97 TRP A C 1
ATOM 799 O O . TRP A 1 97 ? -13.522 -6.808 18.659 1.00 64.94 97 TRP A O 1
ATOM 809 N N . LYS A 1 98 ? -15.685 -6.221 18.759 1.00 59.03 98 LYS A N 1
ATOM 810 C CA . LYS A 1 98 ? -15.585 -5.618 20.100 1.00 59.03 98 LYS A CA 1
ATOM 811 C C . LYS A 1 98 ? -15.448 -6.711 21.152 1.00 59.03 98 LYS A C 1
ATOM 813 O O . LYS A 1 98 ? -14.658 -6.482 22.092 1.00 59.03 98 LYS A O 1
#

Radius of gyration: 16.98 Å; chains: 1; bounding box: 41×30×43 Å

pLDDT: mean 86.94, std 8.22, range [47.06, 96.56]

Sequence (98 aa):
MSECPFFPKPYKNKASTLLTFLLKRRSWLDGLYERSYKMQTGYVKMPNFDLYVINDTKEVKRMMVDEVREFPKSAFLHELLSPLLGESIFTTNGEVWK